Protein AF-A0AAC9ATC6-F1 (afdb_monomer_lite)

pLDDT: mean 84.8, std 16.12, range [44.06, 98.25]

Radius of gyration: 17.07 Å; chains: 1; bounding box: 70×27×34 Å

Secondary structure (DSSP, 8-state):
-HHHHHHHHHHHHHHHSTT--S--TTHHHHHHHHHHHHH-SSHHHHHHHHHHHHHHHHHHHHHHHHSS--TT----HHHHHHHHHHHHHHHHHHTS---HHHHHTTPPPP------S-----

Structure (mmCIF, N/CA/C/O backbone):
data_AF-A0AAC9ATC6-F1
#
_entry.id   AF-A0AAC9ATC6-F1
#
loop_
_atom_site.group_PDB
_atom_site.id
_atom_site.type_symbol
_atom_site.label_atom_id
_atom_site.label_alt_id
_atom_site.label_comp_id
_atom_site.label_asym_id
_atom_site.label_entity_id
_atom_site.label_seq_id
_atom_site.pdbx_PDB_ins_code
_atom_site.Cartn_x
_atom_site.Cartn_y
_atom_site.Cartn_z
_atom_site.occupancy
_atom_site.B_iso_or_equiv
_atom_site.auth_seq_id
_atom_site.auth_comp_id
_atom_site.auth_asym_id
_atom_site.auth_atom_id
_atom_site.pdbx_PDB_model_num
ATOM 1 N N . MET A 1 1 ? 11.237 -8.069 -12.467 1.00 67.81 1 MET A N 1
ATOM 2 C CA . MET A 1 1 ? 11.370 -7.249 -11.235 1.00 67.81 1 MET A CA 1
ATOM 3 C C . MET A 1 1 ? 10.723 -5.882 -11.412 1.00 67.81 1 MET A C 1
ATOM 5 O O . MET A 1 1 ? 9.877 -5.543 -10.600 1.00 67.81 1 MET A O 1
ATOM 9 N N . ALA A 1 2 ? 11.075 -5.127 -12.463 1.00 79.00 2 ALA A N 1
ATOM 10 C CA . ALA A 1 2 ? 10.421 -3.852 -12.777 1.00 79.00 2 ALA A CA 1
ATOM 11 C C . ALA A 1 2 ? 8.911 -4.016 -13.036 1.00 79.00 2 ALA A C 1
ATOM 13 O O . ALA A 1 2 ? 8.128 -3.316 -12.407 1.00 79.00 2 ALA A O 1
ATOM 14 N N . ASP A 1 3 ? 8.515 -5.010 -13.841 1.00 85.12 3 ASP A N 1
ATOM 15 C CA . ASP A 1 3 ? 7.099 -5.306 -14.125 1.00 85.12 3 ASP A CA 1
ATOM 16 C C . ASP A 1 3 ? 6.305 -5.605 -12.850 1.00 85.12 3 ASP A C 1
ATOM 18 O O . ASP A 1 3 ? 5.284 -4.989 -12.591 1.00 85.12 3 ASP A O 1
ATOM 22 N N . ARG A 1 4 ? 6.843 -6.446 -11.958 1.00 89.50 4 ARG A N 1
ATOM 23 C CA . ARG A 1 4 ? 6.182 -6.764 -10.682 1.00 89.50 4 ARG A CA 1
ATOM 24 C C . ARG A 1 4 ? 6.008 -5.532 -9.783 1.00 89.50 4 ARG A C 1
ATOM 26 O O . ARG A 1 4 ? 4.997 -5.413 -9.105 1.00 89.50 4 ARG A O 1
ATOM 33 N N . ALA A 1 5 ? 6.974 -4.610 -9.770 1.00 88.75 5 ALA A N 1
ATOM 34 C CA . ALA A 1 5 ? 6.830 -3.349 -9.041 1.00 88.75 5 ALA A CA 1
ATOM 35 C C . ALA A 1 5 ? 5.772 -2.433 -9.684 1.00 88.75 5 ALA A C 1
ATOM 37 O O . ALA A 1 5 ? 5.032 -1.768 -8.962 1.00 88.75 5 ALA A O 1
ATOM 38 N N . LEU A 1 6 ? 5.688 -2.415 -11.020 1.00 89.38 6 LEU A N 1
ATOM 39 C CA . LEU A 1 6 ? 4.631 -1.718 -11.756 1.00 89.38 6 LEU A CA 1
ATOM 40 C C . LEU A 1 6 ? 3.258 -2.291 -11.406 1.00 89.38 6 LEU A C 1
ATOM 42 O O . LEU A 1 6 ? 2.407 -1.536 -10.946 1.00 89.38 6 LEU A O 1
ATOM 46 N N . ASP A 1 7 ? 3.075 -3.603 -11.537 1.00 92.56 7 ASP A N 1
ATOM 47 C CA . ASP A 1 7 ? 1.806 -4.288 -11.277 1.00 92.56 7 ASP A CA 1
ATOM 48 C C . ASP A 1 7 ? 1.331 -4.066 -9.836 1.00 92.56 7 ASP A C 1
ATOM 50 O O . ASP A 1 7 ? 0.196 -3.649 -9.606 1.00 92.56 7 ASP A O 1
ATOM 54 N N . LEU A 1 8 ? 2.217 -4.262 -8.853 1.00 94.62 8 LEU A N 1
ATOM 55 C CA . LEU A 1 8 ? 1.895 -4.047 -7.440 1.00 94.62 8 LEU A CA 1
ATOM 56 C C . LEU A 1 8 ? 1.588 -2.578 -7.129 1.00 94.62 8 LEU A C 1
ATOM 58 O O . LEU A 1 8 ? 0.699 -2.289 -6.329 1.00 94.62 8 LEU A O 1
ATOM 62 N N . GLY A 1 9 ? 2.293 -1.632 -7.752 1.00 92.69 9 GLY A N 1
ATOM 63 C CA . GLY A 1 9 ? 2.002 -0.214 -7.563 1.00 92.69 9 GLY A CA 1
ATOM 64 C C . GLY A 1 9 ? 0.708 0.231 -8.253 1.00 92.69 9 GLY A C 1
ATOM 65 O O . GLY A 1 9 ? -0.014 1.052 -7.694 1.00 92.69 9 GLY A O 1
ATOM 66 N N . ILE A 1 10 ? 0.360 -0.347 -9.406 1.00 92.62 10 ILE A N 1
ATOM 67 C CA . ILE A 1 10 ? -0.946 -0.146 -10.053 1.00 92.62 10 ILE A CA 1
ATOM 68 C C . ILE A 1 10 ? -2.060 -0.714 -9.167 1.00 92.62 10 ILE A C 1
ATOM 70 O O . ILE A 1 10 ? -3.064 -0.041 -8.942 1.00 92.62 10 ILE A O 1
ATOM 74 N N . ALA A 1 11 ? -1.873 -1.909 -8.597 1.00 95.31 11 ALA A N 1
ATOM 75 C CA . ALA A 1 11 ? -2.819 -2.474 -7.637 1.00 95.31 11 ALA A CA 1
ATOM 76 C C . ALA A 1 11 ? -3.000 -1.554 -6.417 1.00 95.31 11 ALA A C 1
ATOM 78 O O . ALA A 1 11 ? -4.129 -1.300 -5.996 1.00 95.31 11 ALA A O 1
ATOM 79 N N . ALA A 1 12 ? -1.906 -0.993 -5.886 1.00 94.94 12 ALA A N 1
ATOM 80 C CA . ALA A 1 12 ? -1.960 -0.013 -4.803 1.00 94.94 12 ALA A CA 1
ATOM 81 C C . ALA A 1 12 ? -2.771 1.235 -5.188 1.00 94.94 12 ALA A C 1
ATOM 83 O O . ALA A 1 12 ? -3.577 1.705 -4.389 1.00 94.94 12 ALA A O 1
ATOM 84 N N . GLU A 1 13 ? -2.588 1.764 -6.401 1.00 93.31 13 GLU A N 1
ATOM 85 C CA . GLU A 1 13 ? -3.352 2.909 -6.908 1.00 93.31 13 GLU A CA 1
ATOM 86 C C . GLU A 1 13 ? -4.844 2.595 -7.017 1.00 93.31 13 GLU A C 1
ATOM 88 O O . GLU A 1 13 ? -5.660 3.352 -6.496 1.00 93.31 13 GLU A O 1
ATOM 93 N N . ILE A 1 14 ? -5.211 1.466 -7.623 1.00 92.50 14 ILE A N 1
ATOM 94 C CA . ILE A 1 14 ? -6.615 1.053 -7.755 1.00 92.50 14 ILE A CA 1
ATOM 95 C C . ILE A 1 14 ? -7.274 0.964 -6.376 1.00 92.50 14 ILE A C 1
ATOM 97 O O . ILE A 1 14 ? -8.353 1.514 -6.161 1.00 92.50 14 ILE A O 1
ATOM 101 N N . MET A 1 15 ? -6.612 0.295 -5.431 1.00 94.56 15 MET A N 1
ATOM 102 C CA . MET A 1 15 ? -7.187 0.040 -4.116 1.00 94.56 15 MET A CA 1
ATOM 103 C C . MET A 1 15 ? -7.250 1.283 -3.238 1.00 94.56 15 MET A C 1
ATOM 105 O O . MET A 1 15 ? -8.235 1.495 -2.543 1.00 94.56 15 MET A O 1
ATOM 109 N N . LEU A 1 16 ? -6.183 2.082 -3.226 1.00 94.50 16 LEU A N 1
ATOM 110 C CA . LEU A 1 16 ? -5.982 3.127 -2.224 1.00 94.50 16 LEU A CA 1
ATOM 111 C C . LEU A 1 16 ? -6.210 4.525 -2.779 1.00 94.50 16 LEU A C 1
ATOM 113 O O . LEU A 1 16 ? -6.242 5.466 -2.001 1.00 94.50 16 LEU A O 1
ATOM 117 N N . MET A 1 17 ? -6.365 4.703 -4.090 1.00 92.12 17 MET A N 1
ATOM 118 C CA . MET A 1 17 ? -6.630 6.002 -4.721 1.00 92.12 17 MET A CA 1
ATOM 119 C C . MET A 1 17 ? -8.003 6.060 -5.398 1.00 92.12 17 MET A C 1
ATOM 121 O O . MET A 1 17 ? -8.264 6.990 -6.159 1.00 92.12 17 MET A O 1
ATOM 125 N N . HIS A 1 18 ? -8.898 5.119 -5.077 1.00 86.75 18 HIS A N 1
ATOM 126 C CA . HIS A 1 18 ? -10.291 5.157 -5.517 1.00 86.75 18 HIS A CA 1
ATOM 127 C C . HIS A 1 18 ? -10.934 6.529 -5.226 1.00 86.75 18 HIS A C 1
ATOM 129 O O . HIS A 1 18 ? -10.728 7.114 -4.155 1.00 86.75 18 HIS A O 1
ATOM 135 N N . ASP A 1 19 ? -11.689 7.034 -6.203 1.00 75.62 19 ASP A N 1
ATOM 136 C CA . ASP A 1 19 ? -12.439 8.299 -6.156 1.00 75.62 19 ASP A CA 1
ATOM 137 C C . ASP A 1 19 ? -11.590 9.573 -5.949 1.00 75.62 19 ASP A C 1
ATOM 139 O O . ASP A 1 19 ? -12.057 10.593 -5.447 1.00 75.62 19 ASP A O 1
ATOM 143 N N . HIS A 1 20 ? -10.296 9.538 -6.298 1.00 69.75 20 HIS A N 1
ATOM 144 C CA . HIS A 1 20 ? -9.422 10.713 -6.230 1.00 69.75 20 HIS A CA 1
ATOM 145 C C . HIS A 1 20 ? -9.120 11.324 -7.598 1.00 69.75 20 HIS A C 1
ATOM 147 O O . HIS A 1 20 ? -8.704 10.645 -8.533 1.00 69.75 20 HIS A O 1
ATOM 153 N N . SER A 1 21 ? -9.251 12.654 -7.677 1.00 57.16 21 SER A N 1
ATOM 154 C CA . SER A 1 21 ? -8.889 13.426 -8.868 1.00 57.16 21 SER A CA 1
ATOM 155 C C . SER A 1 21 ? -7.360 13.425 -9.110 1.00 57.16 21 SER A C 1
ATOM 157 O O . SER A 1 21 ? -6.596 13.526 -8.135 1.00 57.16 21 SER A O 1
ATOM 159 N N . PRO A 1 22 ? -6.891 13.360 -10.379 1.00 56.75 22 PRO A N 1
ATOM 160 C CA . PRO A 1 22 ? -5.486 13.122 -10.749 1.00 56.75 22 PRO A CA 1
ATOM 161 C C . PRO A 1 22 ? -4.483 14.213 -10.343 1.00 56.75 22 PRO A C 1
ATOM 163 O O . PRO A 1 22 ? -3.278 14.002 -10.432 1.00 56.75 22 PRO A O 1
ATOM 166 N N . ALA A 1 23 ? -4.942 15.387 -9.907 1.00 56.31 23 ALA A N 1
ATOM 167 C CA . ALA A 1 23 ? -4.102 16.573 -9.709 1.00 56.31 23 ALA A CA 1
ATOM 168 C C . ALA A 1 23 ? -3.270 16.577 -8.405 1.00 56.31 23 ALA A C 1
ATOM 170 O O . ALA A 1 23 ? -2.918 17.638 -7.896 1.00 56.31 23 ALA A O 1
ATOM 171 N N . ASN A 1 24 ? -2.981 15.415 -7.813 1.00 57.69 24 ASN A N 1
ATOM 172 C CA . ASN A 1 24 ? -2.384 15.343 -6.480 1.00 57.69 24 ASN A CA 1
ATOM 173 C C . ASN A 1 24 ? -0.893 14.997 -6.512 1.00 57.69 24 ASN A C 1
ATOM 175 O O . ASN A 1 24 ? -0.515 13.862 -6.778 1.00 57.69 24 ASN A O 1
ATOM 179 N N . ASN A 1 25 ? -0.056 15.949 -6.097 1.00 68.19 25 ASN A N 1
ATOM 180 C CA . ASN A 1 25 ? 1.408 15.824 -6.027 1.00 68.19 25 ASN A CA 1
ATOM 181 C C . ASN A 1 25 ? 1.911 14.910 -4.884 1.00 68.19 25 ASN A C 1
ATOM 183 O O . ASN A 1 25 ? 3.113 14.783 -4.668 1.00 68.19 25 ASN A O 1
ATOM 187 N N . GLU A 1 26 ? 1.008 14.267 -4.140 1.00 86.94 26 GLU A N 1
ATOM 188 C CA . GLU A 1 26 ? 1.309 13.558 -2.887 1.00 86.94 26 GLU A CA 1
ATOM 189 C C . GLU A 1 26 ? 0.898 12.076 -2.907 1.00 86.94 26 GLU A C 1
ATOM 191 O O . GLU A 1 26 ? 0.587 11.496 -1.867 1.00 86.94 26 GLU A O 1
ATOM 196 N N . ILE A 1 27 ? 0.887 11.435 -4.081 1.00 90.19 27 ILE A N 1
ATOM 197 C CA . ILE A 1 27 ? 0.386 10.054 -4.239 1.00 90.19 27 ILE A CA 1
ATOM 198 C C . ILE A 1 27 ? 1.088 9.079 -3.283 1.00 90.19 27 ILE A C 1
ATOM 200 O O . ILE A 1 27 ? 0.423 8.320 -2.583 1.00 90.19 27 ILE A O 1
ATOM 204 N N . ALA A 1 28 ? 2.418 9.159 -3.174 1.00 91.88 28 ALA A N 1
ATOM 205 C CA . ALA A 1 28 ? 3.195 8.289 -2.291 1.00 91.88 28 ALA A CA 1
ATOM 206 C C . ALA A 1 28 ? 2.783 8.425 -0.814 1.00 91.88 28 ALA A C 1
ATOM 208 O O . ALA A 1 28 ? 2.706 7.433 -0.091 1.00 91.88 28 ALA A O 1
ATOM 209 N N . HIS A 1 29 ? 2.512 9.655 -0.366 1.00 93.62 29 HIS A N 1
ATOM 210 C CA . HIS A 1 29 ? 2.068 9.917 1.000 1.00 93.62 29 HIS A CA 1
ATOM 211 C C . HIS A 1 29 ? 0.640 9.410 1.213 1.00 93.62 29 HIS A C 1
ATOM 213 O O . HIS A 1 29 ? 0.379 8.728 2.197 1.00 93.62 29 HIS A O 1
ATOM 219 N N . LYS A 1 30 ? -0.276 9.681 0.273 1.00 94.19 30 LYS A N 1
ATOM 220 C CA . LYS A 1 30 ? -1.672 9.226 0.354 1.00 94.19 30 LYS A CA 1
ATOM 221 C C . LYS A 1 30 ? -1.775 7.704 0.392 1.00 94.19 30 LYS A C 1
ATOM 223 O O . LYS A 1 30 ? -2.452 7.181 1.270 1.00 94.19 30 LYS A O 1
ATOM 228 N N . ILE A 1 31 ? -1.065 7.005 -0.493 1.00 95.25 31 ILE A N 1
ATOM 229 C CA . ILE A 1 31 ? -0.996 5.538 -0.497 1.00 95.25 31 ILE A CA 1
ATOM 230 C C . ILE A 1 31 ? -0.470 5.020 0.843 1.00 95.25 31 ILE A C 1
ATOM 232 O O . ILE A 1 31 ? -1.109 4.167 1.456 1.00 95.25 31 ILE A O 1
ATOM 236 N N . GLY A 1 32 ? 0.645 5.574 1.333 1.00 96.25 32 GLY A N 1
ATOM 237 C CA . GLY A 1 32 ? 1.218 5.180 2.619 1.00 96.25 32 GLY A CA 1
ATOM 238 C C . GLY A 1 32 ? 0.240 5.376 3.778 1.00 96.25 32 GLY A C 1
ATOM 239 O O . GLY A 1 32 ? -0.002 4.447 4.545 1.00 96.25 32 GLY A O 1
ATOM 240 N N . SER A 1 33 ? -0.355 6.568 3.903 1.00 96.62 33 SER A N 1
ATOM 241 C CA . SER A 1 33 ? -1.275 6.889 5.001 1.00 96.62 33 SER A CA 1
ATOM 242 C C . SER A 1 33 ? -2.535 6.031 4.957 1.00 96.62 33 SER A C 1
ATOM 244 O O . SER A 1 33 ? -2.971 5.539 5.994 1.00 96.62 33 SER A O 1
ATOM 246 N N . ARG A 1 34 ? -3.110 5.813 3.771 1.00 96.62 34 ARG A N 1
ATOM 247 C CA . ARG A 1 34 ? -4.321 4.999 3.609 1.00 96.62 34 ARG A CA 1
ATOM 248 C C . ARG A 1 34 ? -4.071 3.540 3.933 1.00 96.62 34 ARG A C 1
ATOM 250 O O . ARG A 1 34 ? -4.844 2.967 4.687 1.00 96.62 34 ARG A O 1
ATOM 257 N N . ALA A 1 35 ? -2.982 2.962 3.431 1.00 97.56 35 ALA A N 1
ATOM 258 C CA . ALA A 1 35 ? -2.626 1.587 3.755 1.00 97.56 35 ALA A CA 1
ATOM 259 C C . ALA A 1 35 ? -2.359 1.411 5.253 1.00 97.56 35 ALA A C 1
ATOM 261 O O . ALA A 1 35 ? -2.858 0.463 5.854 1.00 97.56 35 ALA A O 1
ATOM 262 N N . ALA A 1 36 ? -1.626 2.345 5.866 1.00 98.06 36 ALA A N 1
ATOM 263 C CA . ALA A 1 36 ? -1.354 2.321 7.296 1.00 98.06 36 ALA A CA 1
ATOM 264 C C . ALA A 1 36 ? -2.654 2.293 8.108 1.00 98.06 36 ALA A C 1
ATOM 266 O O . ALA A 1 36 ? -2.842 1.402 8.929 1.00 98.06 36 ALA A O 1
ATOM 267 N N . TRP A 1 37 ? -3.579 3.215 7.846 1.00 97.31 37 TRP A N 1
ATOM 268 C CA . TRP A 1 37 ? -4.847 3.270 8.574 1.00 97.31 37 TRP A CA 1
ATOM 269 C C . TRP A 1 37 ? -5.814 2.132 8.243 1.00 97.31 37 TRP A C 1
ATOM 271 O O . TRP A 1 37 ? -6.576 1.724 9.113 1.00 97.31 37 TRP A O 1
ATOM 281 N N . LEU A 1 38 ? -5.769 1.600 7.021 1.00 96.88 38 LEU A N 1
ATOM 282 C CA . LEU A 1 38 ? -6.583 0.458 6.611 1.00 96.88 38 LEU A CA 1
ATOM 283 C C . LEU A 1 38 ? -6.151 -0.843 7.298 1.00 96.88 38 LEU A C 1
ATOM 285 O O . LEU A 1 38 ? -7.001 -1.668 7.615 1.00 96.88 38 LEU A O 1
ATOM 289 N N . LEU A 1 39 ? -4.843 -1.038 7.485 1.00 97.31 39 LEU A N 1
ATOM 290 C CA . LEU A 1 39 ? -4.268 -2.333 7.856 1.00 97.31 39 LEU A CA 1
ATOM 291 C C . LEU A 1 39 ? -3.668 -2.394 9.260 1.00 97.31 39 LEU A C 1
ATOM 293 O O . LEU A 1 39 ? -3.541 -3.491 9.799 1.00 97.31 39 LEU A O 1
ATOM 297 N N . GLY A 1 40 ? -3.228 -1.259 9.801 1.00 96.94 40 GLY A N 1
ATOM 298 C CA . GLY A 1 40 ? -2.446 -1.201 11.029 1.00 96.94 40 GLY A CA 1
ATOM 299 C C . GLY A 1 40 ? -3.299 -0.990 12.276 1.00 96.94 40 GLY A C 1
ATOM 300 O O . GLY A 1 40 ? -4.090 -0.041 12.357 1.00 96.94 40 GLY A O 1
ATOM 301 N N . CYS A 1 41 ? -3.059 -1.824 13.286 1.00 94.69 41 CYS A N 1
ATOM 302 C CA . CYS A 1 41 ? -3.771 -1.813 14.564 1.00 94.69 41 CYS A CA 1
ATOM 303 C C . CYS A 1 41 ? -3.055 -1.003 15.657 1.00 94.69 41 CYS A C 1
ATOM 305 O O . CYS A 1 41 ? -3.684 -0.628 16.646 1.00 94.69 41 CYS A O 1
ATOM 307 N N . SER A 1 42 ? -1.765 -0.696 15.486 1.00 96.62 42 SER A N 1
ATOM 308 C CA . SER A 1 42 ? -0.984 0.141 16.407 1.00 96.62 42 SER A CA 1
ATOM 309 C C . SER A 1 42 ? -0.238 1.263 15.671 1.00 96.62 42 SER A C 1
ATOM 311 O O . SER A 1 42 ? -0.038 1.173 14.455 1.00 96.62 42 SER A O 1
ATOM 313 N N . PRO A 1 43 ? 0.195 2.330 16.370 1.00 97.06 43 PRO A N 1
ATOM 314 C CA . PRO A 1 43 ? 1.029 3.376 15.775 1.00 97.06 43 PRO A CA 1
ATOM 315 C C . PRO A 1 43 ? 2.306 2.837 15.114 1.00 97.06 43 PRO A C 1
ATOM 317 O O . PRO A 1 43 ? 2.677 3.286 14.031 1.00 97.06 43 PRO A O 1
ATOM 320 N N . GLU A 1 44 ? 2.950 1.849 15.731 1.00 98.12 44 GLU A N 1
ATOM 321 C CA . GLU A 1 44 ? 4.178 1.223 15.234 1.00 98.12 44 GLU A CA 1
ATOM 322 C C . GLU A 1 44 ? 3.911 0.431 13.952 1.00 98.12 44 GLU A C 1
ATOM 324 O O . GLU A 1 44 ? 4.642 0.577 12.971 1.00 98.12 44 GLU A O 1
ATOM 329 N N . GLU A 1 45 ? 2.830 -0.357 13.924 1.00 97.69 45 GLU A N 1
ATOM 330 C CA . GLU A 1 45 ? 2.440 -1.109 12.729 1.00 97.69 45 GLU A CA 1
ATOM 331 C C . GLU A 1 45 ? 2.081 -0.159 11.579 1.00 97.69 45 GLU A C 1
ATOM 333 O O . GLU A 1 45 ? 2.517 -0.346 10.444 1.00 97.69 45 GLU A O 1
ATOM 338 N N . ARG A 1 46 ? 1.351 0.920 11.879 1.00 98.25 46 ARG A N 1
ATOM 339 C CA . ARG A 1 46 ? 1.002 1.961 10.903 1.00 98.25 46 ARG A CA 1
ATOM 340 C C . ARG A 1 46 ? 2.236 2.629 10.316 1.00 98.25 46 ARG A C 1
ATOM 342 O O . ARG A 1 46 ? 2.294 2.827 9.105 1.00 98.25 46 ARG A O 1
ATOM 349 N N . ALA A 1 47 ? 3.222 2.958 11.146 1.00 98.12 47 ALA A N 1
ATOM 350 C CA . ALA A 1 47 ? 4.470 3.558 10.688 1.00 98.12 47 ALA A CA 1
ATOM 351 C C . ALA A 1 47 ? 5.257 2.612 9.764 1.00 98.12 47 ALA A C 1
ATOM 353 O O . ALA A 1 47 ? 5.767 3.053 8.731 1.00 98.12 47 ALA A O 1
ATOM 354 N N . ALA A 1 48 ? 5.306 1.317 10.095 1.00 97.62 48 ALA A N 1
ATOM 355 C CA . ALA A 1 48 ? 5.945 0.305 9.255 1.00 97.62 48 ALA A CA 1
ATOM 356 C C . ALA A 1 48 ? 5.235 0.172 7.896 1.00 97.62 48 ALA A C 1
ATOM 358 O O . ALA A 1 48 ? 5.861 0.353 6.852 1.00 97.62 48 ALA A O 1
ATOM 359 N N . ILE A 1 49 ? 3.912 -0.017 7.904 1.00 98.12 49 ILE A N 1
ATOM 360 C CA . ILE A 1 49 ? 3.100 -0.148 6.683 1.00 98.12 49 ILE A CA 1
ATOM 361 C C . ILE A 1 49 ? 3.207 1.107 5.811 1.00 98.12 49 ILE A C 1
ATOM 363 O O . ILE A 1 49 ? 3.349 1.006 4.592 1.00 98.12 49 ILE A O 1
ATOM 367 N N . PHE A 1 50 ? 3.182 2.297 6.422 1.00 97.56 50 PHE A N 1
ATOM 368 C CA . PHE A 1 50 ? 3.372 3.560 5.711 1.00 97.56 50 PHE A CA 1
ATOM 369 C C . PHE A 1 50 ? 4.704 3.581 4.952 1.00 97.56 50 PHE A C 1
ATOM 371 O O . PHE A 1 50 ? 4.740 3.931 3.770 1.00 97.56 50 PHE A O 1
ATOM 378 N N . SER A 1 51 ? 5.795 3.216 5.631 1.00 96.38 51 SER A N 1
ATOM 379 C CA . SER A 1 51 ? 7.138 3.196 5.050 1.00 96.38 51 SER A CA 1
ATOM 380 C C . SER A 1 51 ? 7.228 2.214 3.881 1.00 96.38 51 SER A C 1
ATOM 382 O O . SER A 1 51 ? 7.691 2.588 2.800 1.00 96.38 51 SER A O 1
ATOM 384 N N . ASP A 1 52 ? 6.729 0.992 4.069 1.00 96.38 52 ASP A N 1
ATOM 385 C CA . ASP A 1 52 ? 6.796 -0.072 3.064 1.00 96.38 52 ASP A CA 1
ATOM 386 C C . ASP A 1 52 ? 5.988 0.281 1.810 1.00 96.38 52 ASP A C 1
ATOM 388 O O . ASP A 1 52 ? 6.480 0.182 0.684 1.00 96.38 52 ASP A O 1
ATOM 392 N N . MET A 1 53 ? 4.772 0.799 1.989 1.00 96.19 53 MET A N 1
ATOM 393 C CA . MET A 1 53 ? 3.905 1.194 0.876 1.00 96.19 53 MET A CA 1
ATOM 394 C C . MET A 1 53 ? 4.439 2.413 0.123 1.00 96.19 53 MET A C 1
ATOM 396 O O . MET A 1 53 ? 4.330 2.496 -1.104 1.00 96.19 53 MET A O 1
ATOM 400 N N . LYS A 1 54 ? 5.076 3.352 0.831 1.00 94.38 54 LYS A N 1
ATOM 401 C CA . LYS A 1 54 ? 5.763 4.480 0.197 1.00 94.38 54 LYS A CA 1
ATOM 402 C C . LYS A 1 54 ? 6.953 4.003 -0.638 1.00 94.38 54 LYS A C 1
ATOM 404 O O . LYS A 1 54 ? 7.137 4.495 -1.753 1.00 94.38 54 LYS A O 1
ATOM 409 N N . ALA A 1 55 ? 7.728 3.041 -0.133 1.00 93.50 55 ALA A N 1
ATOM 410 C CA . ALA A 1 55 ? 8.838 2.442 -0.870 1.00 93.50 55 ALA A CA 1
ATOM 411 C C . ALA A 1 55 ? 8.352 1.708 -2.132 1.00 93.50 55 ALA A C 1
ATOM 413 O O . ALA A 1 55 ? 8.928 1.906 -3.204 1.00 93.50 55 ALA A O 1
ATOM 414 N N . LEU A 1 56 ? 7.255 0.944 -2.038 1.00 94.12 56 LEU A N 1
ATOM 415 C CA . LEU A 1 56 ? 6.610 0.309 -3.191 1.00 94.12 56 LEU A CA 1
ATOM 416 C C . LEU A 1 56 ? 6.223 1.335 -4.262 1.00 94.12 56 LEU A C 1
ATOM 418 O O . LEU A 1 56 ? 6.589 1.184 -5.429 1.00 94.12 56 LEU A O 1
ATOM 422 N N . TYR A 1 57 ? 5.533 2.410 -3.875 1.00 92.75 57 TYR A N 1
ATOM 423 C CA . TYR A 1 57 ? 5.098 3.419 -4.839 1.00 92.75 57 TYR A CA 1
ATOM 424 C C . TYR A 1 57 ? 6.276 4.147 -5.502 1.00 92.75 57 TYR A C 1
ATOM 426 O O . TYR A 1 57 ? 6.260 4.394 -6.707 1.00 92.75 57 TYR A O 1
ATOM 434 N N . GLN A 1 58 ? 7.330 4.465 -4.747 1.00 90.38 58 GLN A N 1
ATOM 435 C CA . GLN A 1 58 ? 8.548 5.059 -5.307 1.00 90.38 58 GLN A CA 1
ATOM 436 C C . GLN A 1 58 ? 9.216 4.127 -6.324 1.00 90.38 58 GLN A C 1
ATOM 438 O O . GLN A 1 58 ? 9.647 4.580 -7.386 1.00 90.38 58 GLN A O 1
ATOM 443 N N . ALA A 1 59 ? 9.254 2.829 -6.026 1.00 90.25 59 ALA A N 1
ATOM 444 C CA . ALA A 1 59 ? 9.791 1.815 -6.919 1.00 90.25 59 ALA A CA 1
ATOM 445 C C . ALA A 1 59 ? 8.973 1.714 -8.222 1.00 90.25 59 ALA A C 1
ATOM 447 O O . ALA A 1 59 ? 9.554 1.717 -9.309 1.00 90.25 59 ALA A O 1
ATOM 448 N N . ARG A 1 60 ? 7.635 1.731 -8.131 1.00 90.06 60 ARG A N 1
ATOM 449 C CA . ARG A 1 60 ? 6.731 1.810 -9.293 1.00 90.06 60 ARG A CA 1
ATOM 450 C C . ARG A 1 60 ? 6.933 3.088 -10.099 1.00 90.06 60 ARG A C 1
ATOM 452 O O . ARG A 1 60 ? 7.024 3.035 -11.321 1.00 90.06 60 ARG A O 1
ATOM 459 N N . SER A 1 61 ? 6.975 4.243 -9.435 1.00 87.31 61 SER A N 1
ATOM 460 C CA . SER A 1 61 ? 7.145 5.549 -10.082 1.00 87.31 61 SER A CA 1
ATOM 461 C C . SER A 1 61 ? 8.450 5.595 -10.878 1.00 87.31 61 SER A C 1
ATOM 463 O O . SER A 1 61 ? 8.444 5.980 -12.045 1.00 87.31 61 SER A O 1
ATOM 465 N N . GLN A 1 62 ? 9.545 5.097 -10.296 1.00 86.25 62 GLN A N 1
ATOM 466 C CA . GLN A 1 62 ? 10.807 4.929 -11.007 1.00 86.25 62 GLN A CA 1
ATOM 467 C C . GLN A 1 62 ? 10.656 3.988 -12.207 1.00 86.25 62 GLN A C 1
ATOM 469 O O . GLN A 1 62 ? 10.980 4.386 -13.321 1.00 86.25 62 GLN A O 1
ATOM 474 N N . ALA A 1 63 ? 10.128 2.777 -12.006 1.00 86.88 63 ALA A N 1
ATOM 475 C CA . ALA A 1 63 ? 9.978 1.794 -13.078 1.00 86.88 63 ALA A CA 1
ATOM 476 C C . ALA A 1 63 ? 9.148 2.325 -14.262 1.00 86.88 63 ALA A C 1
ATOM 478 O O . ALA A 1 63 ? 9.512 2.080 -15.408 1.00 86.88 63 ALA A O 1
ATOM 479 N N . ALA A 1 64 ? 8.097 3.112 -14.008 1.00 85.56 64 ALA A N 1
ATOM 480 C CA . ALA A 1 64 ? 7.257 3.704 -15.053 1.00 85.56 64 ALA A CA 1
ATOM 481 C C . ALA A 1 64 ? 7.993 4.750 -15.90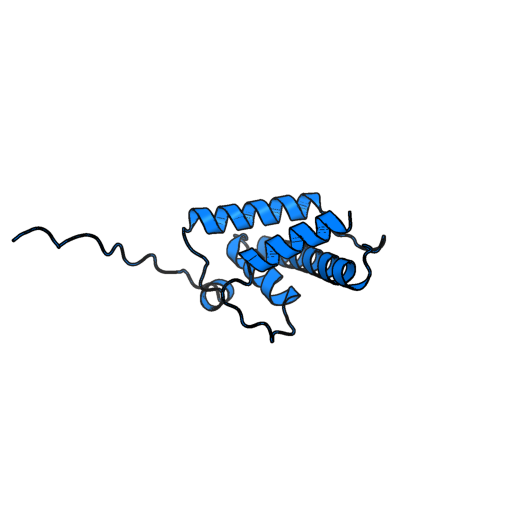7 1.00 85.56 64 ALA A C 1
ATOM 483 O O . ALA A 1 64 ? 7.696 4.896 -17.089 1.00 85.56 64 ALA A O 1
ATOM 484 N N . HIS A 1 65 ? 8.948 5.477 -15.321 1.00 84.12 65 HIS A N 1
ATOM 485 C CA . HIS A 1 65 ? 9.707 6.510 -16.027 1.00 84.12 65 HIS A CA 1
ATOM 486 C C . HIS A 1 65 ? 10.992 5.986 -16.669 1.00 84.12 65 HIS A C 1
ATOM 488 O O . HIS A 1 65 ? 11.344 6.424 -17.761 1.00 84.12 65 HIS A O 1
ATOM 494 N N . SER A 1 66 ? 11.707 5.073 -16.007 1.00 82.75 66 SER A N 1
ATOM 495 C CA . SER A 1 66 ? 12.994 4.565 -16.495 1.00 82.75 66 SER A CA 1
ATOM 496 C C . SER A 1 66 ? 12.918 3.198 -17.168 1.00 82.75 66 SER A C 1
ATOM 498 O O . SER A 1 66 ? 13.918 2.765 -17.732 1.00 82.75 66 SER A O 1
ATOM 500 N N . GLY A 1 67 ? 11.794 2.479 -17.081 1.00 76.94 67 GLY A N 1
ATOM 501 C CA . GLY A 1 67 ? 11.670 1.091 -17.556 1.00 76.94 67 GLY A CA 1
ATOM 502 C C . GLY A 1 67 ? 12.501 0.075 -16.757 1.00 76.94 67 GLY A C 1
ATOM 503 O O . GLY A 1 67 ? 12.473 -1.120 -17.034 1.00 76.94 67 GLY A O 1
ATOM 504 N N . VAL A 1 68 ? 13.247 0.533 -15.749 1.00 76.19 68 VAL A N 1
ATOM 505 C CA . VAL A 1 68 ? 14.110 -0.282 -14.889 1.00 76.19 68 VAL A CA 1
ATOM 506 C C . VAL A 1 68 ? 13.919 0.088 -13.426 1.00 76.19 68 VAL A C 1
ATOM 508 O O . VAL A 1 68 ? 13.748 1.258 -13.083 1.00 76.19 68 VAL A O 1
ATOM 511 N N . LEU A 1 69 ? 13.998 -0.924 -12.563 1.00 75.19 69 LEU A N 1
ATOM 512 C CA . LEU A 1 69 ? 14.095 -0.755 -11.118 1.00 75.19 69 LEU A CA 1
ATOM 513 C C . LEU A 1 69 ? 15.568 -0.544 -10.754 1.00 75.19 69 LEU A C 1
ATOM 515 O O . LEU A 1 69 ? 16.418 -1.340 -11.157 1.00 75.19 69 LEU A O 1
ATOM 519 N N . SER A 1 70 ? 15.892 0.495 -9.984 1.00 69.81 70 SER A N 1
ATOM 520 C CA . SER A 1 70 ? 17.263 0.667 -9.496 1.00 69.81 70 SER A CA 1
ATOM 521 C C . SER A 1 70 ? 17.674 -0.514 -8.614 1.00 69.81 70 SER A C 1
ATOM 523 O O . SER A 1 70 ? 16.934 -0.901 -7.713 1.00 69.81 70 SER A O 1
ATOM 525 N N . THR A 1 71 ? 18.895 -1.026 -8.786 1.00 61.94 71 THR A N 1
ATOM 526 C CA . THR A 1 71 ? 19.506 -2.017 -7.877 1.00 61.94 71 THR A CA 1
ATOM 527 C C . THR A 1 71 ? 19.725 -1.479 -6.461 1.00 61.94 71 THR A C 1
ATOM 529 O O . THR A 1 71 ? 19.972 -2.251 -5.540 1.00 61.94 71 THR A O 1
ATOM 532 N N . LYS A 1 72 ? 19.612 -0.157 -6.263 1.00 63.09 72 LYS A N 1
ATOM 533 C CA . LYS A 1 72 ? 19.603 0.482 -4.938 1.00 63.09 72 LYS A CA 1
ATOM 534 C C . LYS A 1 72 ? 18.216 0.489 -4.287 1.00 63.09 72 LYS A C 1
ATOM 536 O O . LYS A 1 72 ? 18.106 0.895 -3.131 1.00 63.09 72 LYS A O 1
ATOM 541 N N . SER A 1 73 ? 17.166 0.097 -5.014 1.00 67.00 73 SER A N 1
ATOM 542 C CA . SER A 1 73 ? 15.821 -0.003 -4.459 1.00 67.00 73 SER A CA 1
ATOM 543 C C . SER A 1 73 ? 15.787 -1.143 -3.445 1.00 67.00 73 SER A C 1
ATOM 545 O O . SER A 1 73 ? 16.016 -2.299 -3.788 1.00 67.00 73 SER A O 1
ATOM 547 N N . ARG A 1 74 ? 15.528 -0.805 -2.180 1.00 72.06 74 ARG A N 1
ATOM 548 C CA . ARG A 1 74 ? 15.406 -1.757 -1.064 1.00 72.06 74 ARG A CA 1
ATOM 549 C C . ARG A 1 74 ? 13.989 -2.317 -0.915 1.00 72.06 74 ARG A C 1
ATOM 551 O O . ARG A 1 74 ? 13.655 -2.830 0.146 1.00 72.06 74 ARG A O 1
ATOM 558 N N . VAL A 1 75 ? 13.145 -2.167 -1.935 1.00 86.62 75 VAL A N 1
ATOM 559 C CA . VAL A 1 75 ? 11.765 -2.640 -1.859 1.00 86.62 75 VAL A CA 1
ATOM 560 C C . VAL A 1 75 ? 11.745 -4.166 -1.782 1.00 86.62 75 VAL A C 1
ATOM 562 O O . VAL A 1 75 ? 12.251 -4.857 -2.666 1.00 86.62 75 VAL A O 1
ATOM 565 N N . ASP A 1 76 ? 11.158 -4.689 -0.713 1.00 91.38 76 ASP A N 1
ATOM 566 C CA . ASP A 1 76 ? 10.829 -6.103 -0.609 1.00 91.38 76 ASP A CA 1
ATOM 567 C C . ASP A 1 76 ? 9.502 -6.331 -1.345 1.00 91.38 76 ASP A C 1
ATOM 569 O O . ASP A 1 76 ? 8.422 -5.977 -0.861 1.00 91.38 76 ASP A O 1
ATOM 573 N N . LEU A 1 77 ? 9.590 -6.868 -2.564 1.00 91.12 77 LEU A N 1
ATOM 574 C CA . LEU A 1 77 ? 8.420 -7.107 -3.411 1.00 91.12 77 LEU A CA 1
ATOM 575 C C . LEU A 1 77 ? 7.529 -8.234 -2.879 1.00 91.12 77 LEU A C 1
ATOM 577 O O . LEU A 1 77 ? 6.331 -8.214 -3.146 1.00 91.12 77 LEU A O 1
ATOM 581 N N . ASP A 1 78 ? 8.070 -9.181 -2.111 1.00 94.12 78 ASP A N 1
ATOM 582 C CA . ASP A 1 78 ? 7.268 -10.246 -1.508 1.00 94.12 78 ASP A CA 1
ATOM 583 C C . ASP A 1 78 ? 6.515 -9.728 -0.277 1.00 94.12 78 ASP A C 1
ATOM 585 O O . ASP A 1 78 ? 5.356 -10.078 -0.061 1.00 94.12 78 ASP A O 1
ATOM 589 N N . ALA A 1 79 ? 7.136 -8.855 0.522 1.00 94.19 79 ALA A N 1
ATOM 590 C CA . ALA A 1 79 ? 6.430 -8.134 1.582 1.00 94.19 79 ALA A CA 1
ATOM 591 C C . ALA A 1 79 ? 5.357 -7.197 1.013 1.00 94.19 79 ALA A C 1
ATOM 593 O O . ALA A 1 79 ? 4.242 -7.151 1.535 1.00 94.19 79 ALA A O 1
ATOM 594 N N . SER A 1 80 ? 5.669 -6.512 -0.088 1.00 95.19 80 SER A N 1
ATOM 595 C CA . SER A 1 80 ? 4.726 -5.642 -0.796 1.00 95.19 80 SER A CA 1
ATOM 596 C C . SER A 1 80 ? 3.508 -6.419 -1.296 1.00 95.19 80 SER A C 1
ATOM 598 O O . SER A 1 80 ? 2.381 -6.008 -1.050 1.00 95.19 80 SER A O 1
ATOM 600 N N . ASP A 1 81 ? 3.714 -7.575 -1.928 1.00 96.44 81 ASP A N 1
ATOM 601 C CA . ASP A 1 81 ? 2.640 -8.458 -2.398 1.00 96.44 81 ASP A CA 1
ATOM 602 C C . ASP A 1 81 ? 1.705 -8.909 -1.259 1.00 96.44 81 ASP A C 1
ATOM 604 O O . ASP A 1 81 ? 0.476 -8.849 -1.377 1.00 96.44 81 ASP A O 1
ATOM 608 N N . ARG A 1 82 ? 2.272 -9.249 -0.093 1.00 97.75 82 ARG A N 1
ATOM 609 C CA . ARG A 1 82 ? 1.486 -9.559 1.113 1.00 97.75 82 ARG A CA 1
ATOM 610 C C . ARG A 1 82 ? 0.680 -8.358 1.612 1.00 97.75 82 ARG A C 1
ATOM 612 O O . ARG A 1 82 ? -0.472 -8.532 2.006 1.00 97.75 82 ARG A O 1
ATOM 619 N N . LEU A 1 83 ? 1.251 -7.152 1.605 1.00 97.44 83 LEU A N 1
ATOM 620 C CA . LEU A 1 83 ? 0.538 -5.929 1.999 1.00 97.44 83 LEU A CA 1
ATOM 621 C C . LEU A 1 83 ? -0.602 -5.594 1.033 1.00 97.44 83 LEU A C 1
ATOM 623 O O . LEU A 1 83 ? -1.693 -5.250 1.482 1.00 97.44 83 LEU A O 1
ATOM 627 N N . ILE A 1 84 ? -0.378 -5.752 -0.271 1.00 97.69 84 ILE A N 1
ATOM 628 C CA . ILE A 1 84 ? -1.399 -5.566 -1.307 1.00 97.69 84 ILE A CA 1
ATOM 629 C C . ILE A 1 84 ? -2.537 -6.570 -1.129 1.00 97.69 84 ILE A C 1
ATOM 631 O O . ILE A 1 84 ? -3.697 -6.172 -1.098 1.00 97.69 84 ILE A O 1
ATOM 635 N N . THR A 1 85 ? -2.219 -7.845 -0.904 1.00 98.00 85 THR A N 1
ATOM 636 C CA . THR A 1 85 ? -3.224 -8.884 -0.632 1.00 98.00 85 THR A CA 1
ATOM 637 C C . THR A 1 85 ? -4.030 -8.574 0.633 1.00 98.00 85 THR A C 1
ATOM 639 O O . THR A 1 85 ? -5.255 -8.685 0.633 1.00 98.00 85 THR A O 1
ATOM 642 N N . ARG A 1 86 ? -3.369 -8.119 1.708 1.00 97.94 86 ARG A N 1
ATOM 643 C CA . ARG A 1 86 ? -4.049 -7.669 2.934 1.00 97.94 86 ARG A CA 1
ATOM 644 C C . ARG A 1 86 ? -4.987 -6.491 2.665 1.00 97.94 86 ARG A C 1
ATOM 646 O O . ARG A 1 86 ? -6.116 -6.513 3.138 1.00 97.94 86 ARG A O 1
ATOM 653 N N . ALA A 1 87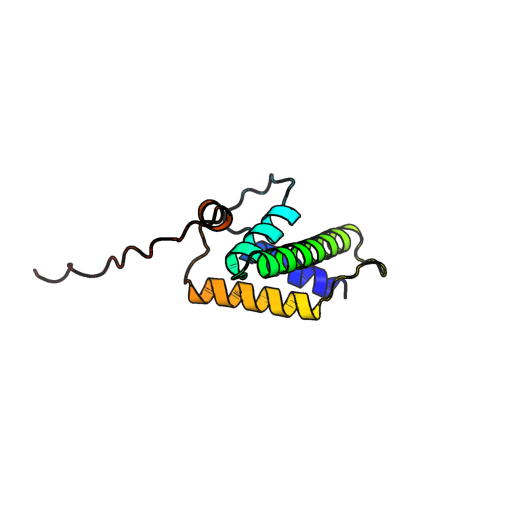 ? -4.538 -5.479 1.919 1.00 97.62 87 ALA A N 1
ATOM 654 C CA . ALA A 1 87 ? -5.353 -4.312 1.573 1.00 97.62 87 ALA A CA 1
ATOM 655 C C . ALA A 1 87 ? -6.578 -4.703 0.742 1.00 97.62 87 ALA A C 1
ATOM 657 O O . ALA A 1 87 ? -7.682 -4.241 1.021 1.00 97.62 87 ALA A O 1
ATOM 658 N N . PHE A 1 88 ? -6.388 -5.597 -0.226 1.00 97.06 88 PHE A N 1
ATOM 659 C CA . PHE A 1 88 ? -7.458 -6.121 -1.061 1.00 97.06 88 PHE A CA 1
ATOM 660 C C . PHE A 1 88 ? -8.522 -6.839 -0.228 1.00 97.06 88 PHE A C 1
ATOM 662 O O . PHE A 1 88 ? -9.701 -6.493 -0.304 1.00 97.06 88 PHE A O 1
ATOM 669 N N . ASN A 1 89 ? -8.101 -7.770 0.633 1.00 97.88 89 ASN A N 1
ATOM 670 C CA . ASN A 1 89 ? -9.013 -8.495 1.516 1.00 97.88 89 ASN A CA 1
ATOM 671 C C . ASN A 1 89 ? -9.743 -7.546 2.474 1.00 97.88 89 ASN A C 1
ATOM 673 O O . ASN A 1 89 ? -10.956 -7.644 2.601 1.00 97.88 89 ASN A O 1
ATOM 677 N N . ALA A 1 90 ? -9.049 -6.565 3.061 1.00 96.56 90 ALA A N 1
ATOM 678 C CA . ALA A 1 90 ? -9.664 -5.588 3.961 1.00 96.56 90 ALA A CA 1
ATOM 679 C C . ALA A 1 90 ? -10.739 -4.719 3.276 1.00 96.56 90 ALA A C 1
ATOM 681 O O . ALA A 1 90 ? -11.709 -4.308 3.914 1.00 96.56 90 ALA A O 1
ATOM 682 N N . ILE A 1 91 ? -10.580 -4.416 1.983 1.00 95.56 91 ILE A N 1
ATOM 683 C CA . ILE A 1 91 ? -11.595 -3.691 1.201 1.00 95.56 91 ILE A CA 1
ATOM 684 C C . ILE A 1 91 ? -12.776 -4.610 0.871 1.00 95.56 91 ILE A C 1
ATOM 686 O O . ILE A 1 91 ? -13.925 -4.198 1.024 1.00 95.56 91 ILE A O 1
ATOM 690 N N . ILE A 1 92 ? -12.516 -5.858 0.468 1.00 95.75 92 ILE A N 1
ATOM 691 C CA . ILE A 1 92 ? -13.574 -6.839 0.181 1.00 95.75 92 ILE A CA 1
ATOM 692 C C . ILE A 1 92 ? -14.410 -7.135 1.423 1.00 95.75 92 ILE A C 1
ATOM 694 O O . ILE A 1 92 ? -15.634 -7.121 1.347 1.00 95.75 92 ILE A O 1
ATOM 698 N N . GLU A 1 93 ? -13.767 -7.374 2.563 1.00 95.12 93 GLU A N 1
ATOM 699 C CA . GLU A 1 93 ? -14.437 -7.657 3.835 1.00 95.12 93 GLU A CA 1
ATOM 700 C C . GLU A 1 93 ? -15.304 -6.478 4.299 1.00 95.12 93 GLU A C 1
ATOM 702 O O . GLU A 1 93 ? -16.366 -6.691 4.881 1.00 95.12 93 GLU A O 1
ATOM 707 N N . ARG A 1 94 ? -14.899 -5.236 3.989 1.00 92.88 94 ARG A N 1
ATOM 708 C CA . ARG A 1 94 ? -15.710 -4.028 4.219 1.00 92.88 94 ARG A CA 1
ATOM 709 C C . ARG A 1 94 ? -16.895 -3.922 3.241 1.00 92.88 94 ARG A C 1
ATOM 711 O O . ARG A 1 94 ? -17.890 -3.278 3.554 1.00 92.88 94 ARG A O 1
ATOM 718 N N . GLY A 1 95 ? -16.803 -4.529 2.056 1.00 94.50 95 GLY A N 1
ATOM 719 C CA . GLY A 1 95 ? -17.829 -4.490 1.006 1.00 94.50 95 GLY A CA 1
ATOM 720 C C . GLY A 1 95 ? -17.876 -3.185 0.201 1.00 94.50 95 GLY A C 1
ATOM 721 O O . GLY A 1 95 ? -18.625 -3.087 -0.770 1.00 94.50 95 GLY A O 1
ATOM 722 N N . HIS A 1 96 ? -17.070 -2.190 0.572 1.00 92.44 96 HIS A N 1
ATOM 723 C CA . HIS A 1 96 ? -16.919 -0.922 -0.135 1.00 92.44 96 HIS A CA 1
ATOM 724 C C . HIS A 1 96 ? -15.536 -0.312 0.127 1.00 92.44 96 HIS A C 1
ATOM 726 O O . HIS A 1 96 ? -14.839 -0.669 1.082 1.00 92.44 96 HIS A O 1
ATOM 732 N N . PHE A 1 97 ? -15.139 0.645 -0.714 1.00 93.69 97 PHE A N 1
ATOM 733 C CA . PHE A 1 97 ? -13.963 1.470 -0.445 1.00 93.69 97 PHE A CA 1
ATOM 734 C C . PHE A 1 97 ? -14.221 2.390 0.759 1.00 93.69 97 PHE A C 1
ATOM 736 O O . PHE A 1 97 ? -15.317 2.947 0.848 1.00 93.69 97 PHE A O 1
ATOM 743 N N . PRO A 1 98 ? -13.244 2.581 1.662 1.00 93.06 98 PRO A N 1
ATOM 744 C CA . PRO A 1 98 ? -13.383 3.521 2.770 1.00 93.06 98 PRO A CA 1
ATOM 745 C C . PRO A 1 98 ? -13.515 4.972 2.298 1.00 93.06 98 PRO A C 1
ATOM 747 O O . PRO A 1 98 ? -12.865 5.376 1.328 1.00 93.06 98 PRO A O 1
ATOM 750 N N . ASP A 1 99 ? -14.216 5.797 3.073 1.00 92.31 99 ASP A N 1
ATOM 751 C CA . ASP A 1 99 ? -13.967 7.234 3.103 1.00 92.31 99 ASP A CA 1
ATOM 752 C C . ASP A 1 99 ? -12.560 7.467 3.660 1.00 92.31 99 ASP A C 1
ATOM 754 O O . ASP A 1 99 ? -12.293 7.459 4.867 1.00 92.31 99 ASP A O 1
ATOM 758 N N . TRP A 1 100 ? -11.626 7.670 2.737 1.00 92.06 100 TRP A N 1
ATOM 759 C CA . TRP A 1 100 ? -10.227 7.853 3.071 1.00 92.06 100 TRP A CA 1
ATOM 760 C C . TRP A 1 100 ? -9.971 9.057 3.966 1.00 92.06 100 TRP A C 1
ATOM 762 O O . TRP A 1 100 ? -9.016 9.012 4.734 1.00 92.06 100 TRP A O 1
ATOM 772 N N . SER A 1 101 ? -10.767 10.123 3.861 1.00 90.62 101 SER A N 1
ATOM 773 C CA . SER A 1 101 ? -10.573 11.327 4.671 1.00 90.62 101 SER A CA 1
ATOM 774 C C . SER A 1 101 ? -10.909 11.029 6.127 1.00 90.62 101 SER A C 1
ATOM 776 O O . SER A 1 101 ? -10.124 11.349 7.017 1.00 90.62 101 SER A O 1
ATOM 778 N N . ILE A 1 102 ? -12.033 10.350 6.365 1.00 92.56 102 ILE A N 1
ATOM 779 C CA . ILE A 1 102 ? -12.456 9.934 7.707 1.00 92.56 102 ILE A CA 1
ATOM 780 C C . ILE A 1 102 ?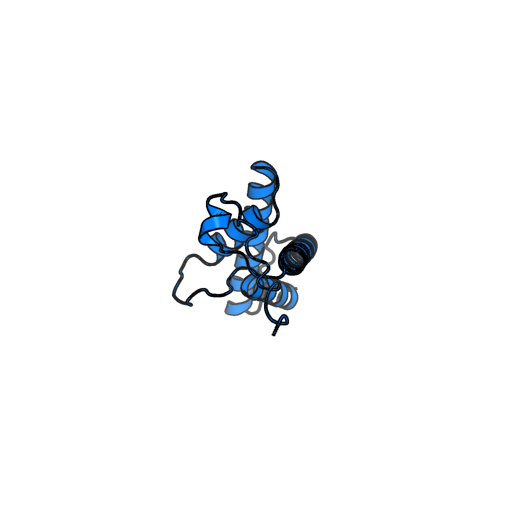 -11.467 8.919 8.288 1.00 92.56 102 ILE A C 1
ATOM 782 O O . ILE A 1 102 ? -10.998 9.085 9.418 1.00 92.56 102 ILE A O 1
ATOM 786 N N . LEU A 1 103 ? -11.106 7.899 7.505 1.00 93.69 103 LEU A N 1
ATOM 787 C CA . LEU A 1 103 ? -10.260 6.803 7.969 1.00 93.69 103 LEU A CA 1
ATOM 788 C C . LEU A 1 103 ? -8.862 7.284 8.389 1.00 93.69 103 LEU A C 1
ATOM 790 O O . LEU A 1 103 ? -8.375 6.894 9.449 1.00 93.69 103 LEU A O 1
ATOM 794 N N . VAL A 1 104 ? -8.214 8.159 7.607 1.00 94.12 104 VAL A N 1
ATOM 795 C CA . VAL A 1 104 ? -6.848 8.628 7.928 1.00 94.12 104 VAL A CA 1
ATOM 796 C C . VAL A 1 104 ? -6.782 9.602 9.104 1.00 94.12 104 VAL A C 1
ATOM 798 O O . VAL A 1 104 ? -5.702 9.831 9.647 1.00 94.12 104 VAL A O 1
ATOM 801 N N . MET A 1 105 ? -7.919 10.163 9.517 1.00 93.44 105 MET A N 1
ATOM 802 C CA . MET A 1 105 ? -8.040 10.944 10.752 1.00 93.44 105 MET A CA 1
ATOM 803 C C . MET A 1 105 ? -8.334 10.060 11.977 1.00 93.44 105 MET A C 1
ATOM 805 O O . MET A 1 105 ? -8.426 10.567 13.093 1.00 93.44 105 MET A O 1
ATOM 809 N N . GLY A 1 106 ? -8.471 8.745 11.783 1.00 89.50 106 GLY A N 1
ATOM 810 C CA . GLY A 1 106 ? -8.802 7.779 12.828 1.00 89.50 106 GLY A CA 1
ATOM 811 C C . GLY A 1 106 ? -10.285 7.665 13.153 1.00 89.50 106 GLY A C 1
ATOM 812 O O . GLY A 1 106 ? -10.637 7.096 14.188 1.00 89.50 106 GLY A O 1
ATOM 813 N N . GLY A 1 107 ? -11.152 8.176 12.278 1.00 87.50 107 GLY A N 1
ATOM 814 C CA . GLY A 1 107 ? -12.588 7.959 12.377 1.00 87.50 107 GLY A CA 1
ATOM 815 C C . GLY A 1 107 ? -12.963 6.494 12.140 1.00 87.50 107 GLY A C 1
ATOM 816 O O . GLY A 1 107 ? -12.274 5.761 11.431 1.00 87.50 107 GLY A O 1
ATOM 817 N N . GLN A 1 108 ? -14.076 6.076 12.740 1.00 75.62 108 GLN A N 1
ATOM 818 C CA . GLN A 1 108 ? -14.743 4.817 12.417 1.00 75.62 108 GLN A CA 1
ATOM 819 C C . GLN A 1 108 ? -15.886 5.135 11.451 1.00 75.62 108 GLN A C 1
ATOM 821 O O . GLN A 1 108 ? -16.684 6.034 11.723 1.00 75.62 108 GLN A O 1
ATOM 826 N N . GLU A 1 109 ? -15.973 4.426 10.328 1.00 65.12 109 GLU A N 1
ATOM 827 C CA . GLU A 1 109 ? -17.185 4.470 9.511 1.00 65.12 109 GLU A CA 1
ATOM 828 C C . GLU A 1 109 ? -18.304 3.791 10.302 1.00 65.12 109 GLU A C 1
ATOM 830 O O . GLU A 1 109 ? -18.220 2.608 10.632 1.00 65.12 109 GLU A O 1
ATOM 835 N N . ASN A 1 110 ? -19.344 4.548 10.652 1.00 51.09 110 ASN A N 1
ATOM 836 C CA . ASN A 1 110 ? -20.538 3.959 11.237 1.00 51.09 110 ASN A CA 1
ATOM 837 C C . ASN A 1 110 ? -21.192 3.076 10.174 1.00 51.09 110 ASN A C 1
ATOM 839 O O . ASN A 1 110 ? -21.657 3.579 9.153 1.00 51.09 110 ASN A O 1
ATOM 843 N N . ALA A 1 111 ? -21.252 1.770 10.428 1.00 49.19 111 ALA A N 1
ATOM 844 C CA . ALA A 1 111 ? -22.065 0.856 9.642 1.00 49.19 111 ALA A CA 1
ATOM 845 C C . ALA A 1 111 ? -23.551 1.226 9.818 1.00 49.19 111 ALA A C 1
ATOM 847 O O . ALA A 1 111 ? -24.216 0.779 10.748 1.00 49.19 111 ALA A O 1
ATOM 848 N N . ALA A 1 112 ? -24.071 2.089 8.952 1.00 44.28 112 ALA A N 1
ATOM 849 C CA . ALA A 1 112 ? -25.491 2.399 8.821 1.00 44.28 112 ALA A CA 1
ATOM 850 C C . ALA A 1 112 ? -25.730 2.669 7.324 1.00 44.28 112 ALA A C 1
ATOM 852 O O . ALA A 1 112 ? -25.029 3.481 6.738 1.00 44.28 112 ALA A O 1
ATOM 853 N N . VAL A 1 113 ? -26.643 2.020 6.601 1.00 44.06 113 VAL A N 1
ATOM 854 C CA . VAL A 1 113 ? -27.968 1.502 6.959 1.00 44.06 113 VAL A CA 1
ATOM 855 C C . VAL A 1 113 ? -28.278 0.306 6.044 1.00 44.06 113 VAL A C 1
ATOM 857 O O . VAL A 1 113 ? -28.191 0.429 4.823 1.00 44.06 113 VAL A O 1
ATOM 860 N N . GLN A 1 114 ? -28.703 -0.834 6.600 1.00 45.75 114 GLN A N 1
ATOM 861 C CA . GLN A 1 114 ? -29.485 -1.818 5.842 1.00 45.75 114 GLN A CA 1
ATOM 862 C C . GLN A 1 114 ? -30.830 -1.176 5.485 1.00 45.75 114 GLN A C 1
ATOM 864 O O . GLN A 1 114 ? -31.782 -1.227 6.258 1.00 45.75 114 GLN A O 1
ATOM 869 N N . VAL A 1 115 ? -30.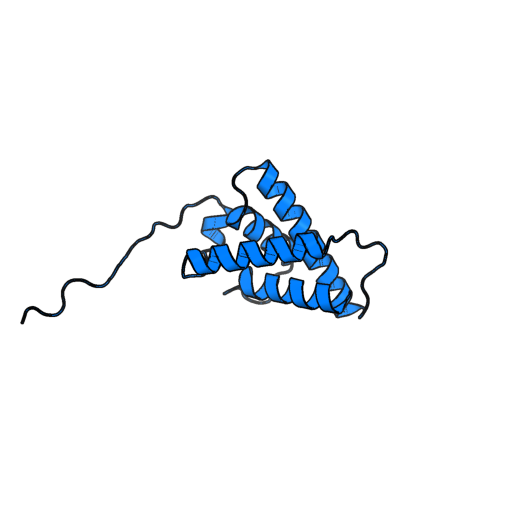906 -0.524 4.325 1.00 48.75 115 VAL A N 1
ATOM 870 C CA . VAL A 1 115 ? -32.189 -0.136 3.732 1.00 48.75 115 VAL A CA 1
ATOM 871 C C . VAL A 1 115 ? -32.751 -1.399 3.092 1.00 48.75 115 VAL A C 1
ATOM 873 O O . VAL A 1 115 ? -32.341 -1.784 2.001 1.00 48.75 115 VAL A O 1
ATOM 876 N N . GLY A 1 116 ? -33.625 -2.100 3.811 1.00 47.50 116 GLY A N 1
ATOM 877 C CA . GLY A 1 116 ? -34.171 -3.367 3.329 1.00 47.50 116 GLY A CA 1
ATOM 878 C C . GLY A 1 116 ? -35.190 -4.027 4.250 1.00 47.50 116 GLY A C 1
ATOM 879 O O . GLY A 1 116 ? -35.226 -5.249 4.326 1.00 47.50 116 GLY A O 1
ATOM 880 N N . ALA A 1 117 ? -36.007 -3.254 4.959 1.00 49.31 117 ALA A N 1
ATOM 881 C CA . ALA A 1 117 ? -37.233 -3.750 5.573 1.00 49.31 117 ALA A CA 1
ATOM 882 C C . ALA A 1 117 ? -38.315 -2.681 5.384 1.00 49.31 117 ALA A C 1
ATOM 884 O O . ALA A 1 117 ? -38.013 -1.504 5.530 1.00 49.31 117 ALA A O 1
ATOM 885 N N . GLU A 1 118 ? -39.538 -3.108 5.060 1.00 47.03 118 GLU A N 1
ATOM 886 C CA . GLU A 1 118 ? -40.748 -2.289 4.837 1.00 47.03 118 GLU A CA 1
ATOM 887 C C . GLU A 1 118 ? -41.066 -1.852 3.397 1.00 47.03 118 GLU A C 1
ATOM 889 O O . GLU A 1 118 ? -41.378 -0.698 3.157 1.00 47.03 118 GLU A O 1
ATOM 894 N N . PHE A 1 119 ? -41.121 -2.781 2.438 1.00 53.16 119 PHE A N 1
ATOM 895 C CA . PHE A 1 119 ? -42.014 -2.620 1.276 1.00 53.16 119 PHE A CA 1
ATOM 896 C C . PHE A 1 119 ? -42.502 -3.986 0.781 1.00 53.16 119 PHE A C 1
ATOM 898 O O . PHE A 1 119 ? -42.007 -4.462 -0.223 1.00 53.16 119 PHE A O 1
ATOM 905 N N . TYR A 1 120 ? -43.419 -4.634 1.512 1.00 47.56 120 TYR A N 1
ATOM 906 C CA . TYR A 1 120 ? -44.435 -5.581 0.996 1.00 47.56 120 TYR A CA 1
ATOM 907 C C . TYR A 1 120 ? -45.439 -5.901 2.121 1.00 47.56 120 TYR A C 1
ATOM 909 O O . TYR A 1 120 ? -45.527 -7.019 2.621 1.00 47.56 120 TYR A O 1
ATOM 917 N N . ALA A 1 121 ? -46.183 -4.885 2.554 1.00 50.38 121 ALA A N 1
ATOM 918 C CA . ALA A 1 121 ? -47.444 -5.062 3.267 1.00 50.38 121 ALA A CA 1
ATOM 919 C C . ALA A 1 121 ? -48.445 -4.071 2.665 1.00 50.38 121 ALA A C 1
ATOM 921 O O . ALA A 1 121 ? -48.544 -2.924 3.098 1.00 50.38 121 ALA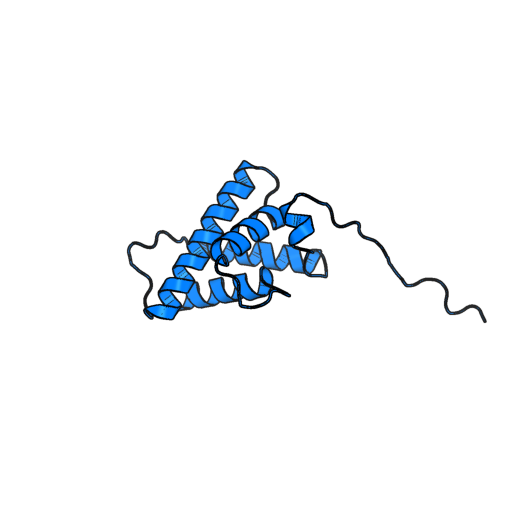 A O 1
ATOM 922 N N . GLY A 1 122 ? -49.104 -4.512 1.597 1.00 54.41 122 GLY A N 1
ATOM 923 C CA . GLY A 1 122 ? 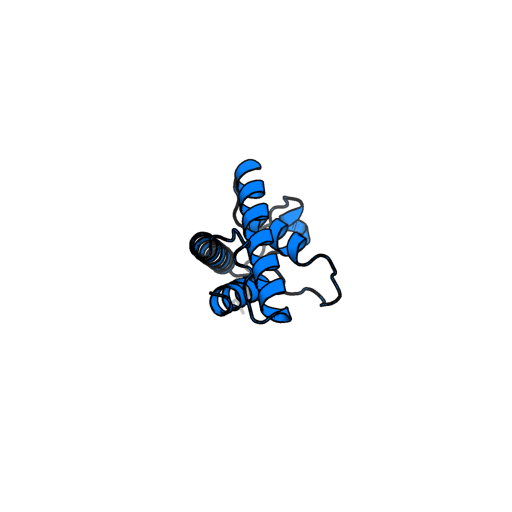-50.169 -3.816 0.885 1.00 54.41 122 GLY A CA 1
ATOM 924 C C . GLY A 1 122 ? -50.928 -4.819 0.043 1.00 54.41 122 GLY A C 1
ATOM 925 O O . GLY A 1 122 ? -50.249 -5.505 -0.752 1.00 54.41 122 GLY A O 1
#

Organism: Aminobacter aminovorans (NCBI:txid83263)

Foldseek 3Di:
DLVLLQVLLVLLCVLQVPPHDPPDPCVLQSSLLQLLLLQPPDPVSSVVSSVLSSLSNVQNVCCVVPVDGDPPRPRPSVVSVVSSVRSVVSCVVVVHRDPSVQSSVPHDDPPDDPPDDDDDDD

Sequence (122 aa):
MADRALDLGIAAEIMLMHDHSPANNEIAHKIGSRAAWLLGCSPEERAAIFSDMKALYQARSQAAHSGVLSTKSRVDLDASDRLITRAFNAIIERGHFPDWSILVMGGQENAAVQVGAEFYAG